Protein AF-A0A3B0S350-F1 (afdb_monomer_lite)

InterPro domains:
  IPR006115 6-phosphogluconate dehydrogenase, NADP-binding [PF03446] (5-33)
  IPR036291 NAD(P)-binding domain superfamily [SSF51735] (3-33)

Structure (mmCIF, N/CA/C/O backbone):
data_AF-A0A3B0S350-F1
#
_entry.id   AF-A0A3B0S350-F1
#
loop_
_atom_site.group_PDB
_atom_site.id
_atom_site.type_symbol
_atom_site.label_atom_id
_atom_site.label_alt_id
_atom_site.label_comp_id
_atom_site.l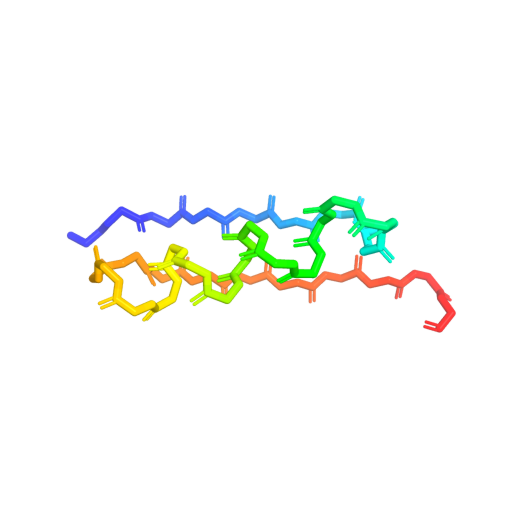abel_asym_id
_atom_site.label_entity_id
_atom_site.label_seq_id
_atom_site.pdbx_PDB_ins_code
_atom_site.Cartn_x
_atom_site.Cartn_y
_atom_site.Cartn_z
_atom_site.occupancy
_atom_site.B_iso_or_equiv
_atom_site.auth_seq_id
_atom_site.auth_comp_id
_atom_site.auth_asym_id
_atom_site.auth_atom_id
_atom_site.pdbx_PDB_model_num
ATOM 1 N N . MET A 1 1 ? -14.402 4.202 9.634 1.00 74.25 1 MET A N 1
ATOM 2 C CA . MET A 1 1 ? -13.169 3.624 9.067 1.00 74.25 1 MET A CA 1
ATOM 3 C C . MET A 1 1 ? -13.162 3.943 7.584 1.00 74.25 1 MET A C 1
ATOM 5 O O . MET A 1 1 ? -14.094 3.549 6.892 1.00 74.25 1 MET A O 1
ATOM 9 N N . THR A 1 2 ? -12.200 4.738 7.123 1.00 90.25 2 THR A N 1
ATOM 10 C CA . THR A 1 2 ? -12.132 5.171 5.719 1.00 90.25 2 THR A CA 1
ATOM 11 C C . THR A 1 2 ? -11.241 4.204 4.950 1.00 90.25 2 THR A C 1
ATOM 13 O O . THR A 1 2 ? -10.126 3.922 5.386 1.00 90.25 2 THR A O 1
ATOM 16 N N . ARG A 1 3 ? -11.740 3.675 3.828 1.00 93.75 3 ARG A N 1
ATOM 17 C CA . ARG A 1 3 ? -11.022 2.688 3.010 1.00 93.75 3 ARG A CA 1
ATOM 18 C C . ARG A 1 3 ? -10.290 3.394 1.874 1.00 93.75 3 ARG A C 1
ATOM 20 O O . ARG A 1 3 ? -10.893 4.211 1.180 1.00 93.75 3 ARG A O 1
ATOM 27 N N . ALA A 1 4 ? -9.017 3.071 1.679 1.00 94.12 4 ALA A N 1
ATOM 28 C CA . ALA A 1 4 ? -8.192 3.597 0.597 1.00 94.12 4 ALA A CA 1
ATOM 29 C C . ALA A 1 4 ? -7.584 2.438 -0.198 1.00 94.12 4 ALA A C 1
ATOM 31 O O . ALA A 1 4 ? -7.063 1.489 0.383 1.00 94.12 4 ALA A O 1
ATOM 32 N N . ALA A 1 5 ? -7.644 2.509 -1.527 1.00 95.38 5 ALA A N 1
ATOM 33 C CA . ALA A 1 5 ? -7.082 1.486 -2.400 1.00 95.38 5 ALA A CA 1
ATOM 34 C C . ALA A 1 5 ? -5.953 2.067 -3.259 1.00 95.38 5 ALA A C 1
ATOM 36 O O . ALA A 1 5 ? -6.135 3.097 -3.907 1.00 95.38 5 ALA A O 1
ATOM 37 N N . PHE A 1 6 ? -4.809 1.386 -3.285 1.00 95.25 6 PHE A N 1
ATOM 38 C CA . PHE A 1 6 ? -3.671 1.700 -4.146 1.00 95.25 6 PHE A CA 1
ATOM 39 C C . PHE A 1 6 ? -3.546 0.642 -5.237 1.00 95.25 6 PHE A C 1
ATOM 41 O O . PHE A 1 6 ? -3.334 -0.537 -4.955 1.00 95.25 6 PHE A O 1
ATOM 48 N N . LEU A 1 7 ? -3.653 1.076 -6.490 1.00 94.44 7 LEU A N 1
ATOM 49 C CA . LEU A 1 7 ? -3.399 0.248 -7.664 1.00 94.44 7 LEU A CA 1
ATOM 50 C C . LEU A 1 7 ? -2.029 0.629 -8.224 1.00 94.44 7 LEU A C 1
ATOM 52 O O . LEU A 1 7 ? -1.897 1.625 -8.932 1.00 94.44 7 LEU A O 1
ATOM 56 N N . GLY A 1 8 ? -1.010 -0.149 -7.872 1.00 93.44 8 GLY A N 1
ATOM 57 C CA . GLY A 1 8 ? 0.381 0.150 -8.180 1.00 93.44 8 GLY A CA 1
ATOM 58 C C . GLY A 1 8 ? 1.086 0.934 -7.072 1.00 93.44 8 GLY A C 1
ATOM 59 O O . GLY A 1 8 ? 0.741 2.068 -6.743 1.00 93.44 8 GLY A O 1
ATOM 60 N N . LEU A 1 9 ? 2.150 0.345 -6.538 1.00 91.00 9 LEU A N 1
ATOM 61 C CA . LEU A 1 9 ? 3.101 1.001 -5.648 1.00 91.00 9 LEU A CA 1
ATOM 62 C C . LEU A 1 9 ? 4.330 1.463 -6.433 1.00 91.00 9 LEU A C 1
ATOM 64 O O . LEU A 1 9 ? 5.337 0.765 -6.512 1.00 91.00 9 LEU A O 1
ATOM 68 N N . GLY A 1 10 ? 4.237 2.654 -7.026 1.00 90.06 10 GLY A N 1
ATOM 69 C CA . GLY A 1 10 ? 5.420 3.382 -7.488 1.00 90.06 10 GLY A CA 1
ATOM 70 C C . GLY A 1 10 ? 6.219 3.962 -6.314 1.00 90.06 10 GLY A C 1
ATOM 71 O O . GLY A 1 10 ? 5.890 3.739 -5.148 1.00 90.06 10 GLY A O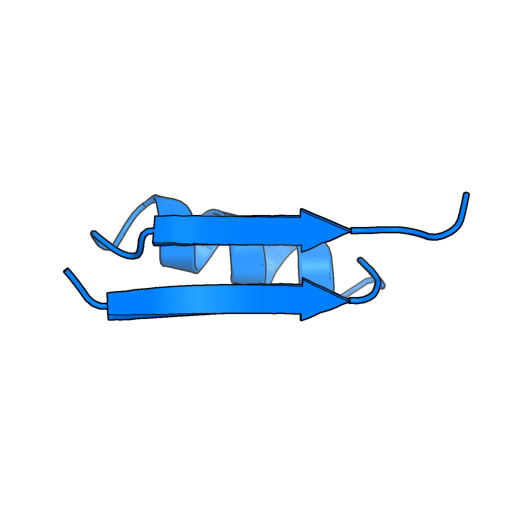 1
ATOM 72 N N . VAL A 1 11 ? 7.216 4.798 -6.618 1.00 93.88 11 VAL A N 1
ATOM 73 C CA . VAL A 1 11 ? 8.090 5.445 -5.614 1.00 93.88 11 VAL A CA 1
ATOM 74 C C . VAL A 1 11 ? 7.291 6.161 -4.515 1.00 93.88 11 VAL A C 1
ATOM 76 O O . VAL A 1 11 ? 7.638 6.061 -3.342 1.00 93.88 11 VAL A O 1
ATOM 79 N N . MET A 1 12 ? 6.185 6.825 -4.874 1.00 94.75 12 MET A N 1
ATOM 80 C CA . MET A 1 12 ? 5.318 7.506 -3.905 1.00 94.75 12 MET A CA 1
ATOM 81 C C . MET A 1 12 ? 4.197 6.645 -3.321 1.00 94.75 12 MET A C 1
ATOM 83 O O . MET A 1 12 ? 3.713 6.941 -2.230 1.00 94.75 12 MET A O 1
ATOM 87 N N . GLY A 1 13 ? 3.780 5.582 -4.010 1.00 94.19 13 GLY A N 1
ATOM 88 C CA . GLY A 1 13 ? 2.658 4.755 -3.560 1.00 94.19 13 GLY A CA 1
ATOM 89 C C . GLY A 1 13 ? 2.971 4.037 -2.250 1.00 94.19 13 GLY A C 1
ATOM 90 O O . GLY A 1 13 ? 2.153 4.035 -1.336 1.00 94.19 13 GLY A O 1
ATOM 91 N N . TYR A 1 14 ? 4.186 3.492 -2.125 1.00 94.19 14 TYR A N 1
ATOM 92 C CA . TYR A 1 14 ? 4.621 2.761 -0.932 1.00 94.19 14 TYR A CA 1
ATOM 93 C C . TYR A 1 14 ? 4.629 3.611 0.356 1.00 94.19 14 TYR A C 1
ATOM 95 O O . TYR A 1 14 ? 3.951 3.230 1.316 1.00 94.19 14 TYR A O 1
ATOM 103 N N . PRO A 1 15 ? 5.316 4.773 0.417 1.00 96.75 15 PRO A N 1
ATOM 104 C CA . PRO A 1 15 ? 5.303 5.598 1.624 1.00 96.75 15 PRO A CA 1
ATOM 105 C C . PRO A 1 15 ? 3.912 6.166 1.942 1.00 96.75 15 PRO A C 1
ATOM 107 O O . PRO A 1 15 ? 3.574 6.308 3.115 1.00 96.75 15 PRO A O 1
ATOM 110 N N . MET A 1 16 ? 3.081 6.444 0.932 1.00 96.06 16 MET A N 1
ATOM 111 C CA . MET A 1 16 ? 1.726 6.963 1.139 1.00 96.06 16 MET A CA 1
ATOM 112 C C . MET A 1 16 ? 0.776 5.903 1.713 1.00 96.06 16 MET A C 1
ATOM 114 O O . MET A 1 16 ? 0.069 6.180 2.682 1.00 96.06 16 MET A O 1
ATOM 118 N N . ALA A 1 17 ? 0.806 4.678 1.178 1.00 95.88 17 ALA A N 1
ATOM 119 C CA . ALA A 1 17 ? 0.043 3.550 1.708 1.00 95.88 17 ALA A CA 1
ATOM 120 C C . ALA A 1 17 ? 0.447 3.232 3.158 1.00 95.88 17 ALA A C 1
ATOM 122 O O . ALA A 1 17 ? -0.414 3.049 4.019 1.00 95.88 17 ALA A O 1
ATOM 123 N N . GLY A 1 18 ? 1.752 3.245 3.452 1.00 95.19 18 GLY A N 1
ATOM 124 C CA . GLY A 1 18 ? 2.269 3.033 4.804 1.00 95.19 18 GLY A CA 1
ATOM 125 C C . GLY A 1 18 ? 1.910 4.156 5.780 1.00 95.19 18 GLY A C 1
ATOM 126 O O . GLY A 1 18 ? 1.644 3.886 6.950 1.00 95.19 18 GLY A O 1
ATOM 127 N N . TRP A 1 19 ? 1.873 5.410 5.322 1.00 96.50 19 TRP A N 1
ATOM 128 C CA . TRP A 1 19 ? 1.416 6.531 6.143 1.00 96.50 19 TRP A CA 1
ATOM 129 C C . TRP A 1 19 ? -0.076 6.403 6.467 1.00 96.50 19 TRP A C 1
ATOM 131 O O . TRP A 1 19 ? -0.440 6.450 7.638 1.00 96.50 19 TRP A O 1
ATOM 141 N N . LEU A 1 20 ? -0.933 6.147 5.475 1.00 95.94 20 LEU A N 1
ATOM 142 C CA . LEU A 1 20 ? -2.376 5.983 5.694 1.00 95.94 20 LEU A CA 1
ATOM 143 C C . LEU A 1 20 ? -2.697 4.783 6.592 1.00 95.94 20 LEU A C 1
ATOM 145 O O . LEU A 1 20 ? -3.503 4.911 7.509 1.00 95.94 20 LEU A O 1
ATOM 149 N N . SER A 1 21 ? -2.003 3.656 6.412 1.00 94.81 21 SER A N 1
ATOM 150 C CA . SER A 1 21 ? -2.176 2.471 7.260 1.00 94.81 21 SER A CA 1
ATOM 151 C C . SER A 1 21 ? -1.868 2.734 8.740 1.00 94.81 21 SER A C 1
ATOM 153 O O . SER A 1 21 ? -2.387 2.022 9.593 1.00 94.81 21 SER A O 1
ATOM 155 N N . LYS A 1 22 ? -1.028 3.730 9.055 1.00 95.75 22 LYS A N 1
ATOM 156 C CA . LYS A 1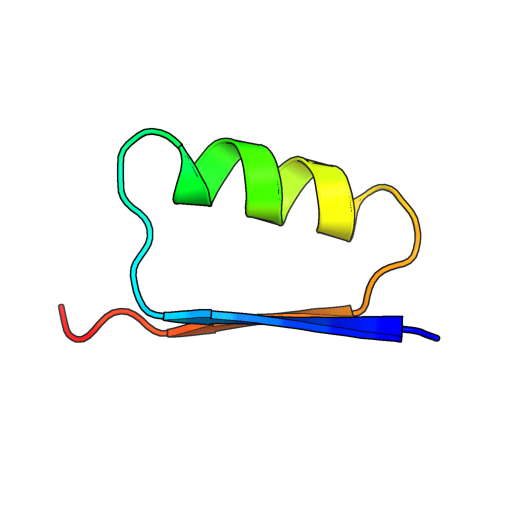 22 ? -0.712 4.142 10.434 1.00 95.75 22 LYS A CA 1
ATOM 157 C C . LYS A 1 22 ? -1.695 5.167 11.007 1.00 95.75 22 LYS A C 1
ATOM 159 O O . LYS A 1 22 ? -1.672 5.391 12.209 1.00 95.75 22 LYS A O 1
ATOM 164 N N . ASN A 1 23 ? -2.510 5.802 10.167 1.00 94.88 23 ASN A N 1
ATOM 165 C CA . ASN A 1 23 ? -3.425 6.888 10.535 1.00 94.88 23 ASN A CA 1
ATOM 166 C C . ASN A 1 23 ? -4.901 6.437 10.480 1.00 94.88 23 ASN A C 1
ATOM 168 O O . ASN A 1 23 ? -5.763 7.191 10.039 1.00 94.88 23 ASN A O 1
ATOM 172 N N . ASP A 1 24 ? -5.188 5.195 10.882 1.00 93.00 24 ASP A N 1
ATOM 173 C CA . ASP A 1 24 ? -6.547 4.626 10.976 1.00 93.00 24 ASP A CA 1
ATOM 174 C C . ASP A 1 24 ? -7.321 4.492 9.645 1.00 93.00 24 ASP A C 1
ATOM 176 O O . ASP A 1 24 ? -8.557 4.405 9.622 1.00 93.00 24 ASP A O 1
ATOM 180 N N . PHE A 1 25 ? -6.603 4.420 8.518 1.00 95.88 25 PHE A N 1
ATOM 181 C CA . PHE A 1 25 ? -7.185 4.041 7.229 1.00 95.88 25 PHE A CA 1
ATOM 182 C C . PHE A 1 25 ? -7.043 2.540 6.981 1.00 95.88 25 PHE A C 1
ATOM 184 O O . PHE A 1 25 ? -5.982 1.948 7.185 1.00 95.88 25 PHE A O 1
ATOM 191 N N . GLU A 1 26 ? -8.10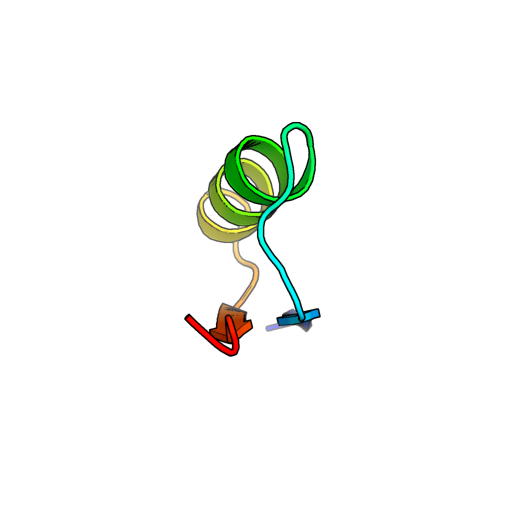3 1.933 6.452 1.00 96.62 26 GLU A N 1
ATOM 192 C CA . GLU A 1 26 ? -8.053 0.565 5.939 1.00 96.62 26 GLU A CA 1
ATOM 193 C C . GLU A 1 26 ? -7.494 0.610 4.513 1.00 96.62 26 GLU A C 1
ATOM 195 O O . GLU A 1 26 ? -8.172 1.052 3.580 1.00 96.62 26 GLU A O 1
ATOM 200 N N . VAL A 1 27 ? -6.231 0.212 4.351 1.00 96.56 27 VAL A N 1
ATOM 201 C CA . VAL A 1 27 ? -5.518 0.311 3.073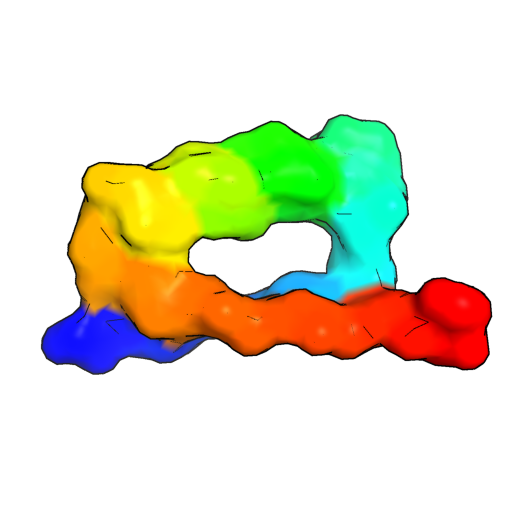 1.00 96.56 27 VAL A CA 1
ATOM 202 C C . VAL A 1 27 ? -5.492 -1.040 2.363 1.00 96.56 27 VAL A C 1
ATOM 204 O O . VAL A 1 27 ? -5.001 -2.025 2.909 1.00 96.56 27 V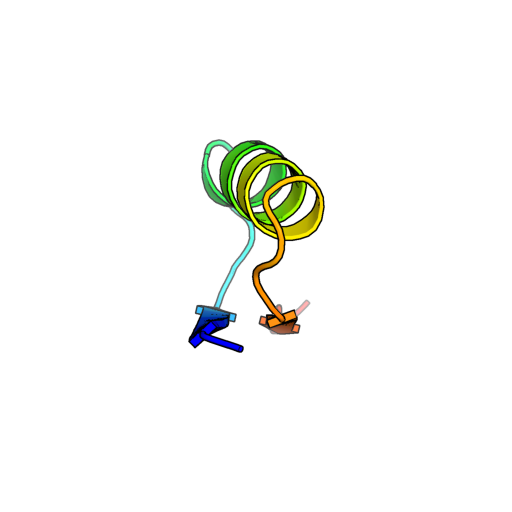AL A O 1
ATOM 207 N N . ALA A 1 28 ? -5.967 -1.074 1.119 1.00 96.25 28 ALA A N 1
ATOM 208 C CA . ALA A 1 28 ? -5.827 -2.210 0.213 1.00 96.25 28 ALA A CA 1
ATOM 209 C C . ALA A 1 28 ? -4.836 -1.868 -0.903 1.00 96.25 28 ALA A C 1
ATOM 211 O O . ALA A 1 28 ? -4.891 -0.782 -1.479 1.00 96.25 28 ALA A O 1
ATOM 212 N N . VAL A 1 29 ? -3.935 -2.791 -1.233 1.00 95.56 29 VAL A N 1
ATOM 213 C CA . VAL A 1 29 ? -2.929 -2.589 -2.280 1.00 95.56 29 VAL A CA 1
ATOM 214 C C . VAL A 1 29 ? -3.004 -3.719 -3.292 1.00 95.56 29 VAL A C 1
ATOM 216 O O . VAL A 1 29 ? -3.058 -4.887 -2.914 1.00 95.56 29 VAL A O 1
ATOM 219 N N . TYR A 1 30 ? -2.955 -3.372 -4.574 1.00 95.12 30 TYR A N 1
ATOM 220 C CA . TYR A 1 30 ? -2.802 -4.332 -5.656 1.00 95.12 30 TYR A CA 1
ATOM 221 C C . TYR A 1 30 ? -1.753 -3.858 -6.663 1.00 95.12 30 TYR A C 1
ATOM 223 O O . TYR A 1 30 ? -1.866 -2.773 -7.233 1.00 95.12 30 TYR A O 1
ATOM 231 N N . ASN A 1 31 ? -0.761 -4.709 -6.920 1.00 94.38 31 ASN A N 1
ATOM 232 C CA . ASN A 1 31 ? 0.170 -4.581 -8.034 1.00 94.38 31 ASN A CA 1
ATOM 233 C C . ASN A 1 31 ? -0.063 -5.741 -9.004 1.00 94.38 31 ASN A C 1
ATOM 235 O O . ASN A 1 31 ? -0.351 -6.862 -8.593 1.00 94.38 31 ASN A O 1
ATOM 239 N N . ARG A 1 32 ? 0.073 -5.469 -10.305 1.00 92.81 32 ARG A N 1
ATOM 240 C CA . ARG A 1 32 ? -0.050 -6.500 -11.347 1.00 92.81 32 ARG A CA 1
ATOM 241 C C . ARG A 1 32 ? 1.152 -7.461 -11.383 1.00 92.81 32 ARG A C 1
ATOM 243 O O . ARG A 1 32 ? 1.055 -8.516 -12.000 1.00 92.81 32 ARG A O 1
ATOM 250 N N . THR A 1 33 ? 2.264 -7.066 -10.768 1.00 80.31 33 THR A N 1
ATOM 251 C CA . THR A 1 33 ? 3.525 -7.811 -10.632 1.00 80.31 33 THR A CA 1
ATOM 252 C C . THR A 1 33 ? 3.731 -8.251 -9.199 1.00 80.31 33 THR A C 1
ATOM 254 O O . THR A 1 33 ? 3.498 -7.380 -8.326 1.00 80.31 33 THR A O 1
#

Radius of gyration: 9.18 Å; chains: 1; bounding box: 21×15×22 Å

Secondary structure (DSSP, 8-state):
-EEEEEE---TTHHHHHHHHHHTTEEEEEE---

pLDDT: mean 93.55, std 4.52, range [74.25, 96.75]

Sequence (33 aa):
MTRAAFLGLGVMGYPMAGWLSKNDFEVAVYNRT

Organism: NCBI:txid652676

Foldseek 3Di:
DAEEEAEDDDPPNVVVLVVCVVVPYHYHYDYPD